Protein AF-A0A293MQ06-F1 (afdb_monomer_lite)

Foldseek 3Di:
DDWDDDFDPDCPPPDPVCCVPCVVPRHTDDDDDPDDDDDPDPPPPDQDWDWDDDDVDIDTDGDPPVCVVVPPPPPDDDDDD

Organism: Ornithodoros erraticus (NCBI:txid265619)

InterPro domains:
  IPR007084 BRICHOS domain [PS50869] (1-30)

Sequence (81 aa):
MRVVMPPILDFRGVGYYIARECASLPTYRLERMTSPIFKRSLGSKDPAVFVEFAGSKITEIDIMNIDDAVGATTHGWWIGV

pLDDT: mean 76.17, std 16.58, range [35.28, 94.25]

Structure (mmCIF, N/CA/C/O backbone):
data_AF-A0A293MQ06-F1
#
_entry.id   AF-A0A293MQ06-F1
#
loop_
_atom_site.group_PDB
_atom_site.id
_atom_site.type_symbol
_atom_site.label_atom_id
_atom_site.label_alt_id
_atom_site.label_comp_id
_atom_site.label_asym_id
_atom_site.label_entity_id
_atom_site.label_seq_id
_atom_site.pdbx_PDB_ins_code
_atom_site.Cartn_x
_atom_site.Cartn_y
_atom_site.Cartn_z
_atom_site.occupancy
_atom_site.B_iso_or_equiv
_atom_site.auth_seq_id
_atom_site.auth_comp_id
_atom_site.auth_asym_id
_atom_site.auth_atom_id
_atom_site.pdbx_PDB_model_num
ATOM 1 N N . MET A 1 1 ? -6.314 5.239 -2.791 1.00 84.38 1 MET A N 1
ATOM 2 C CA . MET A 1 1 ? -5.406 4.653 -3.803 1.00 84.38 1 MET A CA 1
ATOM 3 C C . MET A 1 1 ? -6.017 3.342 -4.242 1.00 84.38 1 MET A C 1
ATOM 5 O O . MET A 1 1 ? -6.548 2.646 -3.383 1.00 84.38 1 MET A O 1
ATOM 9 N N . ARG A 1 2 ? -5.984 3.027 -5.534 1.00 88.19 2 ARG A N 1
ATOM 10 C CA . ARG A 1 2 ? -6.481 1.755 -6.069 1.00 88.19 2 ARG A CA 1
ATOM 11 C C . ARG A 1 2 ? -5.328 0.978 -6.699 1.00 88.19 2 ARG A C 1
ATOM 13 O O . ARG A 1 2 ? -4.420 1.581 -7.263 1.00 88.19 2 ARG A O 1
ATOM 20 N N . VAL A 1 3 ? -5.365 -0.346 -6.571 1.00 92.19 3 VAL A N 1
ATOM 21 C CA . VAL A 1 3 ? -4.413 -1.258 -7.212 1.00 92.19 3 VAL A CA 1
ATOM 22 C C . VAL A 1 3 ? -4.807 -1.457 -8.673 1.00 92.19 3 VAL A C 1
ATOM 24 O O . VAL A 1 3 ? -5.962 -1.777 -8.963 1.00 92.19 3 VAL A O 1
ATOM 27 N N . VAL A 1 4 ? -3.845 -1.292 -9.577 1.00 92.94 4 VAL A N 1
ATOM 28 C CA . VAL A 1 4 ? -3.994 -1.606 -11.001 1.00 92.94 4 VAL A CA 1
ATOM 29 C C . VAL A 1 4 ? -3.516 -3.037 -11.235 1.00 92.94 4 VAL A C 1
ATOM 31 O O . VAL A 1 4 ? -2.404 -3.386 -10.844 1.00 92.94 4 VAL A O 1
ATOM 34 N N . MET A 1 5 ? -4.356 -3.855 -11.868 1.00 93.38 5 MET A N 1
ATOM 35 C CA . MET A 1 5 ? -4.008 -5.207 -12.315 1.00 93.38 5 MET A CA 1
ATOM 36 C C . MET A 1 5 ? -3.831 -5.217 -13.839 1.00 93.38 5 MET A C 1
ATOM 38 O O . MET A 1 5 ? -4.558 -4.483 -14.514 1.00 93.38 5 MET A O 1
ATOM 42 N N . PRO A 1 6 ? -2.934 -6.048 -14.404 1.00 92.88 6 PRO A N 1
ATOM 43 C CA . PRO A 1 6 ? -2.074 -7.061 -13.765 1.00 92.88 6 PRO A CA 1
ATOM 44 C C . PRO A 1 6 ? -0.836 -6.472 -13.050 1.00 92.88 6 PRO A C 1
ATOM 46 O O . PRO A 1 6 ? -0.596 -5.266 -13.156 1.00 92.88 6 PRO A O 1
ATOM 49 N N . PRO A 1 7 ? -0.049 -7.284 -12.310 1.00 93.50 7 PRO A N 1
ATOM 50 C CA . PRO A 1 7 ? 1.233 -6.829 -11.772 1.00 93.50 7 PRO A CA 1
ATOM 51 C C . PRO A 1 7 ? 2.170 -6.354 -12.890 1.00 93.50 7 PRO A C 1
ATOM 53 O O . PRO A 1 7 ? 2.110 -6.831 -14.027 1.00 93.50 7 PRO A O 1
ATOM 56 N N . ILE A 1 8 ? 3.046 -5.407 -12.561 1.00 92.50 8 ILE A N 1
ATOM 57 C CA . ILE A 1 8 ? 4.039 -4.901 -13.503 1.00 92.50 8 ILE A CA 1
ATOM 58 C C . ILE A 1 8 ? 5.126 -5.953 -13.724 1.00 92.50 8 ILE A C 1
ATOM 60 O O . ILE A 1 8 ? 5.602 -6.587 -12.786 1.00 92.50 8 ILE A O 1
ATOM 64 N N . LEU A 1 9 ? 5.516 -6.119 -14.984 1.00 90.12 9 LEU A N 1
ATOM 65 C CA . LEU A 1 9 ? 6.615 -7.000 -15.390 1.00 90.12 9 LEU A CA 1
ATOM 66 C C . LEU A 1 9 ? 7.883 -6.204 -15.717 1.00 90.12 9 LEU A C 1
ATOM 68 O O . LEU A 1 9 ? 8.988 -6.732 -15.658 1.00 90.12 9 LEU A O 1
ATOM 72 N N . ASP A 1 10 ? 7.718 -4.926 -16.060 1.00 89.50 10 ASP A N 1
ATOM 73 C CA . ASP A 1 10 ? 8.811 -4.026 -16.395 1.00 89.50 10 ASP A CA 1
ATOM 74 C C . ASP A 1 10 ? 9.144 -3.111 -15.214 1.00 89.50 10 ASP A C 1
ATOM 76 O O . ASP A 1 10 ? 8.366 -2.228 -14.843 1.00 89.50 10 ASP A O 1
ATOM 80 N N . PHE A 1 11 ? 10.333 -3.312 -14.650 1.00 89.81 11 PHE A N 1
ATOM 81 C CA . PHE A 1 11 ? 10.839 -2.547 -13.515 1.00 89.81 11 PHE A CA 1
ATOM 82 C C . PHE A 1 11 ? 11.694 -1.340 -13.927 1.00 89.81 11 PHE A C 1
ATOM 84 O O . PHE A 1 11 ? 12.145 -0.597 -13.059 1.00 89.81 11 PHE A O 1
ATOM 91 N N . ARG A 1 12 ? 11.889 -1.073 -15.228 1.00 86.69 12 ARG A N 1
ATOM 92 C CA . ARG A 1 12 ? 12.679 0.087 -15.698 1.00 86.69 12 ARG A CA 1
ATOM 93 C C . ARG A 1 12 ? 12.104 1.428 -15.239 1.00 86.69 12 ARG A C 1
ATOM 95 O O . ARG A 1 12 ? 12.839 2.400 -15.106 1.00 86.69 12 ARG A O 1
ATOM 102 N N . GLY A 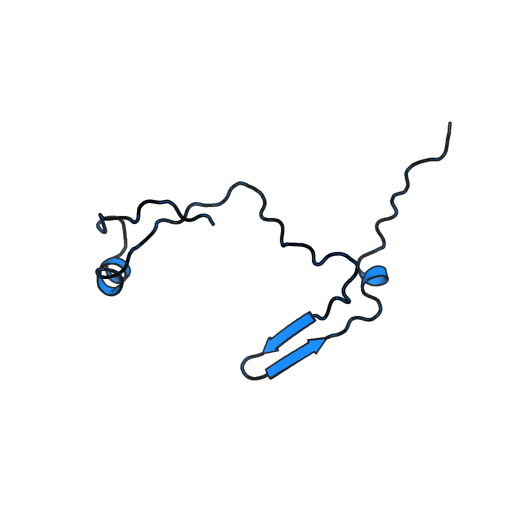1 13 ? 10.792 1.475 -15.005 1.00 85.75 13 GLY A N 1
ATOM 103 C CA . GLY A 1 13 ? 10.085 2.659 -14.518 1.00 85.75 13 GLY A CA 1
ATOM 104 C C . GLY A 1 13 ? 10.052 2.810 -12.995 1.00 85.75 13 GLY A C 1
ATOM 105 O O . GLY A 1 13 ? 9.512 3.806 -12.515 1.00 85.75 13 GLY A O 1
ATOM 106 N N . VAL A 1 14 ? 10.582 1.849 -12.231 1.00 86.12 14 VAL A N 1
ATOM 107 C CA . VAL A 1 14 ? 10.682 1.953 -10.770 1.00 86.12 14 VAL A CA 1
ATOM 108 C C . VAL A 1 14 ? 12.137 2.131 -10.346 1.00 86.12 14 VAL A C 1
ATOM 110 O O . VAL A 1 14 ? 13.064 1.688 -11.018 1.00 86.12 14 VAL A O 1
ATOM 113 N N . GLY A 1 15 ? 12.353 2.828 -9.230 1.00 90.50 15 GLY A N 1
ATOM 114 C CA . GLY A 1 15 ? 13.699 3.079 -8.720 1.00 90.50 15 GLY A CA 1
ATOM 115 C C . GLY A 1 15 ? 14.453 1.784 -8.402 1.00 90.50 15 GLY A C 1
ATOM 116 O O . GLY A 1 15 ? 13.850 0.778 -8.024 1.00 90.50 15 GLY A O 1
ATOM 117 N N . TYR A 1 16 ? 15.785 1.842 -8.496 1.00 91.62 16 TYR A N 1
ATOM 118 C CA . TYR A 1 16 ? 16.692 0.701 -8.313 1.00 91.62 16 TYR A CA 1
ATOM 119 C C . TYR A 1 16 ? 16.408 -0.128 -7.051 1.00 91.62 16 TYR A C 1
ATOM 121 O O . TYR A 1 16 ? 16.416 -1.353 -7.101 1.00 91.62 16 TYR A O 1
ATOM 129 N N . TYR A 1 17 ? 16.107 0.527 -5.929 1.00 93.44 17 TYR A N 1
ATOM 130 C CA . TYR A 1 17 ? 15.822 -0.154 -4.664 1.00 93.44 17 TYR A CA 1
ATOM 131 C C . TYR A 1 17 ? 14.580 -1.045 -4.735 1.00 93.44 17 TYR A C 1
ATOM 133 O O . TYR A 1 17 ? 14.638 -2.203 -4.336 1.00 93.44 17 TYR A O 1
ATOM 141 N N . ILE A 1 18 ? 13.488 -0.535 -5.312 1.00 89.81 18 ILE A N 1
ATOM 142 C CA . ILE A 1 18 ? 12.235 -1.286 -5.466 1.00 89.81 18 ILE A CA 1
ATOM 143 C C . ILE A 1 18 ? 12.448 -2.441 -6.440 1.00 89.81 18 ILE A C 1
ATOM 145 O O . ILE A 1 18 ? 12.047 -3.566 -6.160 1.00 89.81 18 ILE A O 1
ATOM 149 N N . ALA A 1 19 ? 13.129 -2.177 -7.559 1.00 91.81 19 ALA A N 1
ATOM 150 C CA . ALA A 1 19 ? 13.461 -3.217 -8.523 1.00 91.81 19 ALA A CA 1
ATOM 151 C C . ALA A 1 19 ? 14.290 -4.342 -7.885 1.00 91.81 19 ALA A C 1
ATOM 153 O O . ALA A 1 19 ? 14.038 -5.508 -8.162 1.00 91.81 19 ALA A O 1
ATOM 154 N N . ARG A 1 20 ? 15.251 -4.007 -7.012 1.00 92.75 20 ARG A N 1
ATOM 155 C CA . ARG A 1 20 ? 16.117 -4.987 -6.347 1.00 92.75 20 ARG A CA 1
ATOM 156 C C . ARG A 1 20 ? 15.382 -5.796 -5.281 1.00 92.75 20 ARG A C 1
ATOM 158 O O . ARG A 1 20 ? 15.523 -7.012 -5.245 1.00 92.75 20 ARG A O 1
ATOM 165 N N . GLU A 1 21 ? 14.645 -5.136 -4.395 1.00 93.81 21 GLU A N 1
ATOM 166 C CA . GLU A 1 21 ? 14.017 -5.799 -3.243 1.00 93.81 21 GLU A CA 1
ATOM 167 C C . GLU A 1 21 ? 12.734 -6.541 -3.613 1.00 93.81 21 GLU A C 1
ATOM 169 O O . GLU A 1 21 ? 12.424 -7.571 -3.018 1.00 93.81 21 GLU A O 1
ATOM 174 N N . CYS A 1 22 ? 12.005 -6.056 -4.618 1.00 90.00 22 CYS A N 1
ATOM 175 C CA . CYS A 1 22 ? 10.728 -6.630 -5.031 1.00 90.00 22 CYS A CA 1
ATOM 176 C C . CYS A 1 22 ? 10.825 -7.490 -6.301 1.00 90.00 22 CYS A C 1
ATOM 178 O O . CYS A 1 22 ? 9.790 -7.903 -6.813 1.00 90.00 22 CYS A O 1
ATOM 180 N N . ALA A 1 23 ? 12.030 -7.796 -6.803 1.00 87.69 23 ALA A N 1
ATOM 181 C CA . ALA A 1 23 ? 12.232 -8.575 -8.035 1.00 87.69 23 ALA A CA 1
ATOM 182 C C . ALA A 1 23 ? 11.507 -9.934 -8.037 1.00 87.69 2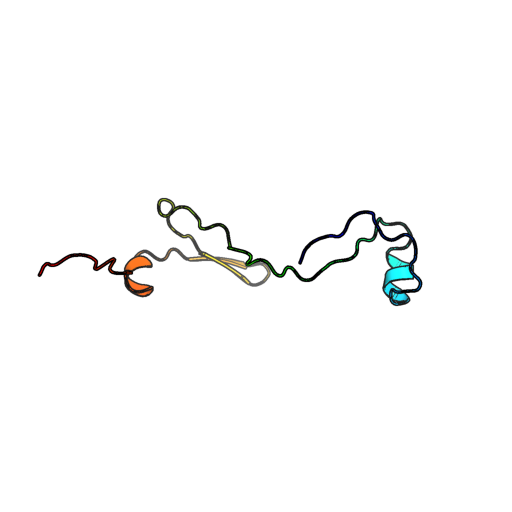3 ALA A C 1
ATOM 184 O O . ALA A 1 23 ? 11.061 -10.403 -9.081 1.00 87.69 23 ALA A O 1
ATOM 185 N N . SER A 1 24 ? 11.406 -10.575 -6.871 1.00 90.25 24 SER A N 1
ATOM 186 C CA . SER A 1 24 ? 10.769 -11.884 -6.688 1.00 90.25 24 SER A CA 1
ATOM 187 C C . SER A 1 24 ? 9.309 -11.803 -6.235 1.00 90.25 24 SER A C 1
ATOM 189 O O . SER A 1 24 ? 8.693 -12.837 -5.975 1.00 90.25 24 SER A O 1
ATOM 191 N N . LEU A 1 25 ? 8.746 -10.597 -6.120 1.00 92.38 25 LEU A N 1
ATOM 192 C CA . LEU A 1 25 ? 7.406 -10.365 -5.593 1.00 92.38 25 LEU A CA 1
ATOM 193 C C . LEU A 1 25 ? 6.501 -9.730 -6.658 1.00 92.38 25 LEU A C 1
ATOM 195 O O . LEU A 1 25 ? 6.942 -8.869 -7.425 1.00 92.38 25 LEU A O 1
ATOM 199 N N . PRO A 1 26 ? 5.208 -10.095 -6.697 1.00 91.94 26 PRO A N 1
ATOM 200 C CA . PRO A 1 26 ? 4.262 -9.455 -7.598 1.00 91.94 26 PRO A CA 1
ATOM 201 C C . PRO A 1 26 ? 4.106 -7.981 -7.206 1.00 91.94 26 PRO A C 1
ATOM 203 O O . PRO A 1 26 ? 3.538 -7.648 -6.166 1.00 91.94 26 PRO A O 1
ATOM 206 N N . THR A 1 27 ? 4.632 -7.094 -8.048 1.00 92.75 27 THR A N 1
ATOM 207 C CA . THR A 1 27 ? 4.607 -5.647 -7.822 1.00 92.75 27 THR A CA 1
ATOM 208 C C . THR A 1 27 ? 3.443 -5.036 -8.588 1.00 92.75 27 THR A C 1
ATOM 210 O O . THR A 1 27 ? 3.259 -5.312 -9.769 1.00 92.75 27 THR A O 1
ATOM 213 N N . TYR A 1 28 ? 2.653 -4.186 -7.937 1.00 94.25 28 TYR A N 1
ATOM 214 C CA . TYR A 1 28 ? 1.480 -3.563 -8.549 1.00 94.25 28 TYR A CA 1
ATOM 215 C C . TYR A 1 28 ? 1.602 -2.047 -8.555 1.00 94.25 28 TYR A C 1
ATOM 217 O O . TYR A 1 28 ? 2.112 -1.440 -7.611 1.00 94.25 28 TYR A O 1
ATOM 225 N N . ARG A 1 29 ? 1.080 -1.420 -9.609 1.00 90.69 29 ARG A N 1
ATOM 226 C CA . ARG A 1 29 ? 0.997 0.037 -9.680 1.00 90.69 29 ARG A CA 1
ATOM 227 C C . ARG A 1 29 ? -0.220 0.521 -8.896 1.00 90.69 29 ARG A C 1
ATOM 229 O O . ARG A 1 29 ? -1.293 -0.076 -8.966 1.00 90.69 29 ARG A O 1
ATOM 236 N N . LEU A 1 30 ? -0.052 1.626 -8.178 1.00 92.44 30 LEU A N 1
ATOM 237 C CA . LEU A 1 30 ? -1.152 2.309 -7.511 1.00 92.44 30 LEU A CA 1
ATOM 238 C C . LEU A 1 30 ? -1.575 3.535 -8.314 1.00 92.44 30 LEU A C 1
ATOM 240 O O . LEU A 1 30 ? -0.734 4.316 -8.763 1.00 92.44 30 LEU A O 1
ATOM 244 N N . GLU A 1 31 ? -2.880 3.726 -8.446 1.00 92.06 31 GLU A N 1
ATOM 245 C CA . GLU A 1 31 ? -3.467 4.933 -9.016 1.00 92.06 31 GLU A CA 1
ATOM 246 C C . GLU A 1 31 ? -4.199 5.747 -7.948 1.00 92.06 31 GLU A C 1
ATOM 248 O O . GLU A 1 31 ? -4.747 5.221 -6.963 1.00 92.06 31 GLU A O 1
ATOM 253 N N . ARG A 1 32 ? -4.195 7.069 -8.140 1.00 88.38 32 ARG A N 1
ATOM 254 C CA . ARG A 1 32 ? -4.944 7.977 -7.279 1.00 88.38 32 ARG A CA 1
ATOM 255 C C . ARG A 1 32 ? -6.427 7.695 -7.469 1.00 88.38 32 ARG A C 1
ATOM 257 O O . ARG A 1 32 ? -6.952 7.768 -8.571 1.00 88.38 32 ARG A O 1
ATOM 264 N N . MET A 1 33 ? -7.099 7.406 -6.363 1.00 82.75 33 MET A N 1
ATOM 265 C CA . MET A 1 33 ? -8.542 7.218 -6.370 1.00 82.75 33 MET A CA 1
ATOM 266 C C . MET A 1 33 ? -9.199 8.596 -6.451 1.00 82.75 33 MET A C 1
ATOM 268 O O . MET A 1 33 ? -8.945 9.444 -5.596 1.00 82.75 33 MET A O 1
ATOM 272 N N . THR A 1 34 ? -9.968 8.834 -7.511 1.00 84.50 34 THR A N 1
ATOM 273 C CA . THR A 1 34 ? -10.700 10.091 -7.741 1.00 84.50 34 THR A CA 1
ATOM 274 C C . THR A 1 34 ? -12.091 10.065 -7.123 1.00 84.50 34 THR A C 1
ATOM 276 O O . THR A 1 34 ? -12.634 11.114 -6.790 1.00 84.50 34 THR A O 1
ATOM 279 N N . SER A 1 35 ? -12.654 8.874 -6.920 1.00 80.81 35 SER A N 1
ATOM 280 C CA . SER A 1 35 ? -13.895 8.697 -6.175 1.00 80.81 35 SER A CA 1
ATOM 281 C C . SER A 1 35 ? -13.668 8.953 -4.680 1.00 80.81 35 SER A C 1
ATOM 283 O O . SER A 1 35 ? -12.670 8.464 -4.133 1.00 80.81 35 SER A O 1
ATOM 285 N N . PRO A 1 36 ? -14.590 9.649 -3.995 1.00 75.56 36 PRO A N 1
ATOM 286 C CA . PRO A 1 36 ? -14.506 9.849 -2.556 1.00 75.56 36 PRO A CA 1
ATOM 287 C C . PRO A 1 36 ? -14.514 8.498 -1.835 1.00 75.56 36 PRO A C 1
ATOM 289 O O . PRO A 1 36 ? -15.363 7.641 -2.080 1.00 75.56 36 PRO A O 1
ATOM 292 N N . ILE A 1 37 ? -13.534 8.302 -0.955 1.00 69.12 37 ILE A N 1
ATOM 293 C CA . ILE A 1 37 ? -13.482 7.148 -0.061 1.00 69.12 37 ILE A CA 1
ATOM 294 C C . ILE A 1 37 ? -14.245 7.547 1.194 1.00 69.12 37 ILE A C 1
ATOM 296 O O . ILE A 1 37 ? -13.761 8.353 1.988 1.00 69.12 37 ILE A O 1
ATOM 300 N N . PHE A 1 38 ? -15.433 6.984 1.379 1.00 70.56 38 PHE A N 1
ATOM 301 C CA . PHE A 1 38 ? -16.143 7.106 2.643 1.00 70.56 38 PHE A CA 1
ATOM 302 C C . PHE A 1 38 ? -15.554 6.093 3.620 1.00 70.56 38 PHE A C 1
ATOM 304 O O . PHE A 1 38 ? -15.491 4.895 3.329 1.00 70.56 38 PHE A O 1
ATOM 311 N N . LYS A 1 39 ? -15.100 6.566 4.786 1.00 70.81 39 LYS A N 1
ATOM 312 C CA . LYS A 1 39 ? -14.872 5.657 5.911 1.00 70.81 39 LYS A CA 1
ATOM 313 C C . LYS A 1 39 ? -16.210 4.977 6.187 1.00 70.81 39 LYS A C 1
ATOM 315 O O . LYS A 1 39 ? -17.229 5.660 6.239 1.00 70.81 39 LYS A O 1
ATOM 320 N N . ARG A 1 40 ? -16.216 3.648 6.315 1.00 69.44 40 ARG A N 1
ATOM 321 C CA . ARG A 1 40 ? -17.422 2.919 6.724 1.00 69.44 40 ARG A CA 1
ATOM 322 C C . ARG A 1 40 ? -17.872 3.535 8.047 1.00 69.44 40 ARG A C 1
ATOM 324 O O . ARG A 1 40 ? -17.113 3.470 9.012 1.00 69.44 40 ARG A O 1
ATOM 331 N N . SER A 1 41 ? -19.028 4.193 8.065 1.00 64.25 41 SER A N 1
ATOM 332 C CA . SER A 1 41 ? -19.640 4.603 9.320 1.00 64.25 41 SER A CA 1
ATOM 333 C C . SER A 1 41 ? -19.934 3.324 10.092 1.00 64.25 41 SER A C 1
ATOM 335 O O . SER A 1 41 ? -20.527 2.386 9.555 1.00 64.25 41 SER A O 1
ATOM 337 N N . LEU A 1 42 ? -19.469 3.262 11.338 1.00 58.44 42 LEU A N 1
ATOM 338 C CA . LEU A 1 42 ? -20.087 2.359 12.295 1.00 58.44 42 LEU A CA 1
ATOM 339 C C . LEU A 1 42 ? -21.554 2.794 12.337 1.00 58.44 42 LEU A C 1
ATOM 341 O O . LEU A 1 42 ? -21.836 3.992 12.428 1.00 58.44 42 LEU A O 1
ATOM 345 N N . GLY A 1 43 ? -22.480 1.861 12.113 1.00 56.03 43 GLY A N 1
ATOM 346 C CA . GLY A 1 43 ? -23.898 2.175 12.240 1.00 56.03 43 GLY A CA 1
ATOM 347 C C . GLY A 1 43 ? -24.117 2.838 13.598 1.00 56.03 43 GLY A C 1
ATOM 348 O O . GLY A 1 43 ? -23.485 2.438 14.571 1.00 56.03 43 GLY A O 1
ATOM 349 N N . SER A 1 44 ? -24.985 3.845 13.665 1.00 57.19 44 SER A N 1
ATOM 350 C CA . SER A 1 44 ? -25.275 4.678 14.847 1.00 57.19 44 SER A CA 1
ATOM 351 C C . SER A 1 44 ? -25.861 3.926 16.057 1.00 57.19 44 SER A C 1
ATOM 353 O O . SER A 1 44 ? -26.537 4.513 16.893 1.00 57.19 44 SER A O 1
ATOM 355 N N . LYS A 1 45 ? -25.671 2.608 16.127 1.00 57.09 45 LYS A N 1
ATOM 356 C CA . LYS A 1 45 ? -26.177 1.726 17.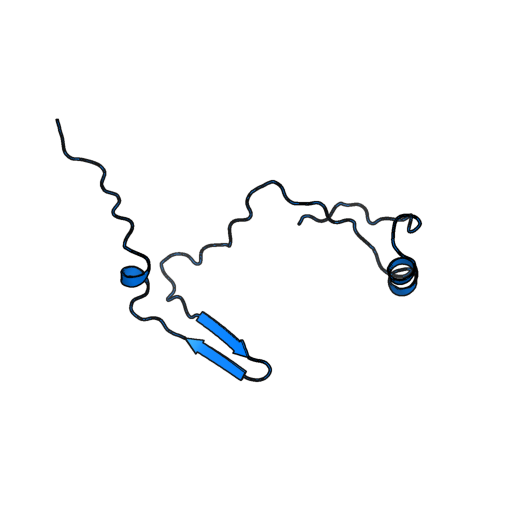174 1.00 57.09 45 LYS A CA 1
ATOM 357 C C . LYS A 1 45 ? -25.084 1.195 18.095 1.00 57.09 45 LYS A C 1
ATOM 359 O O . LYS A 1 45 ? -25.428 0.760 19.187 1.00 57.09 45 LYS A O 1
ATOM 364 N N . ASP A 1 46 ? -23.817 1.254 17.688 1.00 59.19 46 ASP A N 1
ATOM 365 C CA . ASP A 1 46 ? -22.713 0.795 18.527 1.00 59.19 46 ASP A CA 1
ATOM 366 C C . ASP A 1 46 ? -22.048 2.004 19.206 1.00 59.19 46 ASP A C 1
ATOM 368 O O . ASP A 1 46 ? -21.727 2.976 18.512 1.00 59.19 46 ASP A O 1
ATOM 372 N N . PRO A 1 47 ? -21.843 1.986 20.538 1.00 61.31 47 PRO A N 1
ATOM 373 C CA . PRO A 1 47 ? -21.127 3.053 21.227 1.00 61.31 47 PRO A CA 1
ATOM 374 C C . PRO A 1 47 ? -19.728 3.191 20.617 1.00 61.31 47 PRO A C 1
ATOM 376 O O . PRO A 1 47 ? -18.986 2.213 20.489 1.00 61.31 47 PRO A O 1
ATOM 379 N N . ALA A 1 48 ? -19.388 4.403 20.179 1.00 65.69 48 ALA A N 1
ATOM 380 C CA . ALA A 1 48 ? -18.116 4.683 19.532 1.00 65.69 48 ALA A CA 1
ATOM 381 C C . ALA A 1 48 ? -16.984 4.637 20.571 1.00 65.69 48 ALA A C 1
ATOM 383 O O . ALA A 1 48 ? -16.654 5.647 21.188 1.00 65.69 48 ALA A O 1
ATOM 384 N N . VAL A 1 49 ? -16.386 3.459 20.761 1.00 70.12 49 VAL A N 1
ATOM 385 C CA . VAL A 1 49 ? -15.155 3.306 21.544 1.00 70.12 49 VAL A CA 1
ATOM 386 C C . VAL A 1 49 ? -13.979 3.721 20.667 1.00 70.12 49 VAL A C 1
ATOM 388 O O . VAL A 1 49 ? -13.694 3.102 19.635 1.00 70.12 49 VAL A O 1
ATOM 391 N N . PHE A 1 50 ? -13.299 4.792 21.060 1.00 76.69 50 PHE A N 1
ATOM 392 C CA . PHE A 1 50 ? -12.103 5.272 20.382 1.00 76.69 50 PHE A CA 1
ATOM 393 C C . PHE A 1 50 ? -10.879 4.614 20.996 1.0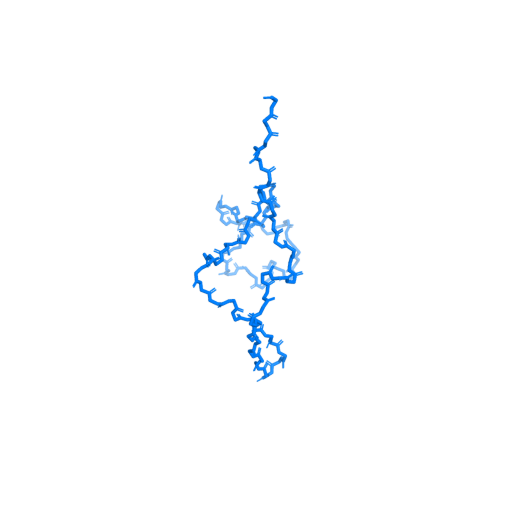0 76.69 50 PHE A C 1
ATOM 395 O O . PHE A 1 50 ? -10.789 4.459 22.208 1.00 76.69 50 PHE A O 1
ATOM 402 N N . VAL A 1 51 ? -9.918 4.240 20.160 1.00 80.12 51 VAL A N 1
ATOM 403 C CA . VAL A 1 51 ? -8.687 3.606 20.628 1.00 80.12 51 VAL A CA 1
ATOM 404 C C . VAL A 1 51 ? -7.499 4.424 20.159 1.00 80.12 51 VAL A C 1
ATOM 406 O O . VAL A 1 51 ? -7.312 4.637 18.958 1.00 80.12 51 VAL A O 1
ATOM 409 N N . GLU A 1 52 ? -6.691 4.878 21.110 1.00 80.25 52 GLU A N 1
ATOM 410 C CA . GLU A 1 52 ? -5.403 5.506 20.856 1.00 80.25 52 GLU A CA 1
ATOM 411 C C . GLU A 1 52 ? -4.289 4.469 21.013 1.00 80.25 52 GLU A C 1
ATOM 413 O O . GLU A 1 52 ? -4.172 3.794 22.0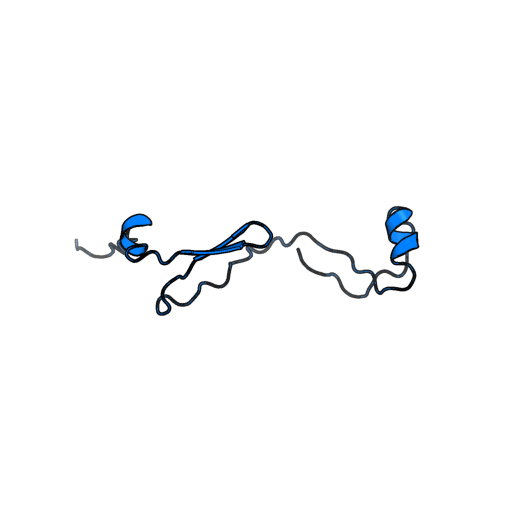38 1.00 80.25 52 GLU A O 1
ATOM 418 N N . PHE A 1 53 ? -3.440 4.368 19.991 1.00 83.12 53 PHE A N 1
ATOM 419 C CA . PHE A 1 53 ? -2.236 3.548 20.029 1.00 83.12 53 PHE A CA 1
ATOM 420 C C . PHE A 1 53 ? -1.010 4.437 20.243 1.00 83.12 53 PHE A C 1
ATOM 422 O O . PHE A 1 53 ? -0.609 5.179 19.345 1.00 83.12 53 PHE A O 1
ATOM 429 N N . ALA A 1 54 ? -0.379 4.312 21.412 1.00 80.69 54 ALA A N 1
ATOM 430 C CA . ALA A 1 54 ? 0.852 5.009 21.778 1.00 80.69 54 ALA A CA 1
ATOM 431 C C . ALA A 1 54 ? 1.973 3.987 22.039 1.00 80.69 54 ALA A C 1
ATOM 433 O O . ALA A 1 54 ? 2.358 3.699 23.177 1.00 80.69 54 ALA A O 1
ATOM 434 N N . GLY A 1 55 ? 2.488 3.399 20.955 1.00 81.56 55 GLY A N 1
ATOM 435 C CA . GLY A 1 55 ? 3.546 2.389 21.010 1.00 81.56 55 GLY A CA 1
ATOM 436 C C . GLY A 1 55 ? 3.055 1.073 21.617 1.00 81.56 55 GLY A C 1
ATOM 437 O O . GLY A 1 55 ? 2.230 0.391 21.020 1.00 81.56 55 GLY A O 1
ATOM 438 N N . SER A 1 56 ? 3.570 0.707 22.795 1.00 80.00 56 SER A N 1
ATOM 439 C CA . SER A 1 56 ? 3.154 -0.500 23.530 1.00 80.00 56 SER A CA 1
ATOM 440 C C . SER A 1 56 ? 1.895 -0.307 24.379 1.00 80.00 56 SER A C 1
ATOM 442 O O . SER A 1 56 ? 1.430 -1.262 25.000 1.00 80.00 56 SER A O 1
ATOM 444 N N . LYS A 1 57 ? 1.360 0.917 24.442 1.00 77.00 57 LYS A N 1
ATOM 445 C CA . LYS A 1 57 ? 0.164 1.244 25.219 1.00 77.00 57 LYS A CA 1
ATOM 446 C C . LYS A 1 57 ? -1.029 1.447 24.296 1.00 77.00 57 LYS A C 1
ATOM 448 O O . LYS A 1 57 ? -0.917 2.107 23.263 1.00 77.00 57 LYS A O 1
ATOM 453 N N . ILE A 1 58 ? -2.155 0.887 24.716 1.00 83.38 58 ILE A N 1
ATOM 454 C CA . ILE A 1 58 ? -3.455 1.026 24.070 1.00 83.38 58 ILE A CA 1
ATOM 455 C C . ILE A 1 58 ? -4.364 1.704 25.091 1.00 83.38 58 ILE A C 1
ATOM 457 O O . ILE A 1 58 ? -4.530 1.182 26.194 1.00 83.38 58 ILE A O 1
ATOM 461 N N . THR A 1 59 ? -4.898 2.870 24.741 1.00 83.69 59 THR A N 1
ATOM 462 C CA . THR A 1 59 ? -5.859 3.603 25.571 1.00 83.69 59 THR A CA 1
ATOM 463 C C . THR A 1 59 ? -7.216 3.541 24.891 1.00 83.69 59 THR A C 1
ATOM 465 O O . THR A 1 59 ? -7.353 3.972 23.747 1.00 83.69 59 THR A O 1
ATOM 468 N N . GLU A 1 60 ? -8.214 3.012 25.589 1.00 82.62 60 GLU A N 1
ATOM 469 C CA . GLU A 1 60 ? -9.606 3.010 25.141 1.00 82.62 60 GLU A CA 1
ATOM 470 C C . GLU A 1 60 ? -10.328 4.214 25.751 1.00 82.62 60 GLU A C 1
ATOM 472 O O . GLU A 1 60 ? -10.231 4.472 26.952 1.00 82.62 60 GLU A O 1
ATOM 477 N N . ILE A 1 61 ? -11.015 4.979 24.911 1.00 82.31 61 ILE A N 1
ATOM 478 C CA . ILE A 1 61 ? -11.731 6.198 25.270 1.00 82.31 61 ILE A CA 1
ATOM 479 C C . ILE A 1 61 ? -13.199 5.978 24.920 1.00 82.31 61 ILE A C 1
ATOM 481 O O . ILE A 1 61 ? -13.558 5.855 23.748 1.00 82.31 61 ILE A O 1
ATOM 485 N N . ASP A 1 62 ? -14.036 5.960 25.950 1.00 80.50 62 ASP A N 1
ATOM 486 C CA . ASP A 1 62 ? -15.488 5.943 25.817 1.00 80.50 62 ASP A CA 1
ATOM 487 C C . ASP A 1 62 ? -16.031 7.364 26.009 1.00 80.50 62 ASP A C 1
ATOM 489 O O . ASP A 1 62 ? -15.879 7.973 27.072 1.00 80.50 62 ASP A O 1
ATOM 493 N N . ILE A 1 63 ? -16.614 7.926 24.949 1.00 76.69 63 ILE A N 1
ATOM 494 C CA . ILE A 1 63 ? -17.174 9.278 24.963 1.00 76.69 63 ILE A CA 1
ATOM 495 C C . ILE A 1 63 ? -18.684 9.156 25.144 1.00 76.69 63 ILE A C 1
ATOM 497 O O . ILE A 1 63 ? -19.432 9.040 24.177 1.00 76.69 63 ILE A O 1
ATOM 501 N N . MET A 1 64 ? -19.131 9.256 26.396 1.00 76.56 64 MET A N 1
ATOM 502 C CA . MET A 1 64 ? -20.541 9.093 26.775 1.00 76.56 64 MET A CA 1
ATOM 503 C C . MET A 1 64 ? -21.500 10.133 26.167 1.00 76.56 64 MET A C 1
ATOM 505 O O . MET A 1 64 ? -22.710 9.958 26.262 1.00 76.56 64 MET A O 1
ATOM 509 N N . ASN A 1 65 ? -20.988 11.222 25.580 1.00 73.94 65 ASN A N 1
ATOM 510 C CA . ASN A 1 65 ? -21.810 12.300 25.029 1.00 73.94 65 ASN A CA 1
ATOM 511 C C . ASN A 1 65 ? -21.265 12.867 23.709 1.00 73.94 65 ASN A C 1
ATOM 513 O O . ASN A 1 65 ? -21.101 14.077 23.536 1.00 73.94 65 ASN A O 1
ATOM 517 N N . ILE A 1 66 ? -20.890 11.976 22.791 1.00 72.81 66 ILE A N 1
ATOM 518 C CA . ILE A 1 66 ? -20.339 12.398 21.503 1.00 72.81 66 ILE A CA 1
ATOM 519 C C . ILE A 1 66 ? -21.369 13.156 20.657 1.00 72.81 66 ILE A C 1
ATOM 521 O O . ILE A 1 66 ? -21.008 14.141 20.020 1.00 72.81 66 ILE A O 1
ATOM 525 N N . ASP A 1 67 ? -22.642 12.762 20.703 1.00 72.38 67 ASP A N 1
ATOM 526 C CA . ASP A 1 67 ? -23.703 13.349 19.876 1.00 72.38 67 ASP A CA 1
ATOM 527 C C . ASP A 1 67 ? -23.939 14.840 20.176 1.00 72.38 67 ASP A C 1
ATOM 529 O O . ASP A 1 67 ? -24.144 15.631 19.251 1.00 72.38 67 ASP A O 1
ATOM 533 N N . ASP A 1 68 ? -23.810 15.256 21.440 1.00 74.75 68 ASP A N 1
ATOM 534 C CA . ASP A 1 68 ? -23.918 16.667 21.826 1.00 74.75 68 ASP A CA 1
ATOM 535 C C . ASP A 1 68 ? -22.698 17.487 21.369 1.00 74.75 68 ASP A C 1
ATOM 537 O O . ASP A 1 68 ? -22.817 18.673 21.053 1.00 74.75 68 ASP A O 1
ATOM 541 N N . ALA A 1 69 ? -21.516 16.865 21.302 1.00 67.88 69 ALA A N 1
ATOM 542 C CA . ALA A 1 69 ? -20.262 17.538 20.967 1.00 67.88 69 ALA A CA 1
ATOM 543 C C . ALA A 1 69 ? -20.090 17.802 19.461 1.00 67.88 69 ALA A C 1
ATOM 545 O O . ALA A 1 69 ? -19.481 18.807 19.087 1.00 67.88 69 ALA A O 1
ATOM 546 N N . VAL A 1 70 ? -20.614 16.931 18.585 1.00 67.56 70 VAL A N 1
ATOM 547 C CA . VAL A 1 70 ? -20.500 17.111 17.117 1.00 67.56 70 VAL A CA 1
ATOM 548 C C . VAL A 1 70 ? -21.553 18.086 16.564 1.00 67.56 70 VAL A C 1
ATOM 550 O O . VAL A 1 70 ? -21.538 18.407 15.378 1.00 67.56 70 VAL A O 1
ATOM 553 N N . GLY A 1 71 ? -22.429 18.615 17.424 1.00 53.94 71 GLY A N 1
ATOM 554 C CA . GLY A 1 71 ? -23.552 19.451 17.026 1.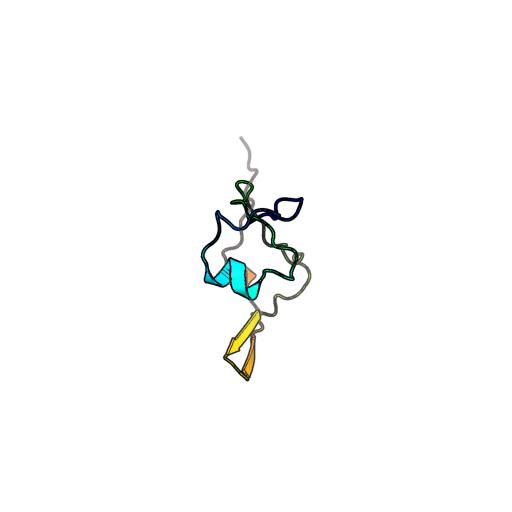00 53.94 71 GLY A CA 1
ATOM 555 C C . GLY A 1 71 ? -24.599 18.598 16.320 1.00 53.94 71 GLY A C 1
ATOM 556 O O . GLY A 1 71 ? -24.455 18.263 15.144 1.00 53.94 71 GLY A O 1
ATOM 557 N N . ALA A 1 72 ? -25.662 18.246 17.045 1.00 52.12 72 ALA A N 1
ATOM 558 C CA . ALA A 1 72 ? -26.818 17.559 16.490 1.00 52.12 72 ALA A CA 1
ATOM 559 C C . ALA A 1 72 ? -27.221 18.211 15.159 1.00 52.12 72 ALA A C 1
ATOM 561 O O . ALA A 1 72 ? -27.582 19.390 15.107 1.00 52.12 72 ALA A O 1
ATOM 562 N N . THR A 1 73 ? -27.122 17.455 14.065 1.00 48.72 73 THR A N 1
ATOM 563 C CA . THR A 1 73 ? -27.579 17.905 12.753 1.00 48.72 73 THR A CA 1
ATOM 564 C C . THR A 1 73 ? -29.097 17.960 12.834 1.00 48.72 73 THR A C 1
ATOM 566 O O . THR A 1 73 ? -29.792 16.959 12.667 1.00 48.72 73 THR A O 1
ATOM 569 N N . THR A 1 74 ? -29.625 19.129 13.180 1.00 47.06 74 THR A N 1
ATOM 570 C CA . THR A 1 74 ? -31.054 19.394 13.150 1.00 47.06 74 THR A CA 1
ATOM 571 C C . THR A 1 74 ? -31.504 19.259 11.699 1.00 47.06 74 THR A C 1
ATOM 573 O O . THR A 1 74 ? -31.290 20.133 10.861 1.00 47.06 74 THR A O 1
ATOM 576 N N . HIS A 1 75 ? -32.128 18.127 11.375 1.00 42.56 75 HIS A N 1
ATOM 577 C CA . HIS A 1 75 ? -32.939 17.980 10.172 1.00 42.56 75 HIS A CA 1
ATOM 578 C C . HIS A 1 75 ? -34.181 18.876 10.313 1.00 42.56 75 HIS A C 1
ATOM 580 O O . HIS A 1 75 ? -35.284 18.412 10.579 1.00 42.56 75 HIS A O 1
ATOM 586 N N . GLY A 1 76 ? -33.987 20.189 10.184 1.00 38.28 76 GLY A N 1
ATOM 587 C CA . GLY A 1 76 ? -35.048 21.183 10.128 1.00 38.28 76 GLY A CA 1
ATOM 588 C C . GLY A 1 76 ? -35.580 21.301 8.708 1.00 38.28 76 GLY A C 1
ATOM 589 O O . GLY A 1 76 ? -35.164 22.184 7.965 1.00 38.28 76 GLY A O 1
ATOM 590 N N . TRP A 1 77 ? -36.494 20.411 8.327 1.00 36.03 77 TRP A N 1
ATOM 591 C CA . TRP A 1 77 ? -37.429 20.652 7.229 1.00 36.03 77 TRP A CA 1
ATOM 592 C C . TRP A 1 77 ? -38.852 20.612 7.798 1.00 36.03 77 TRP A C 1
ATOM 594 O O . TRP A 1 77 ? -39.177 19.685 8.535 1.00 36.03 77 TRP A O 1
ATOM 604 N N . TRP A 1 78 ? -39.666 21.591 7.380 1.00 35.28 78 TRP A N 1
ATOM 605 C CA . TRP A 1 78 ? -41.128 21.743 7.534 1.00 35.28 78 TRP A CA 1
ATOM 606 C C . TRP A 1 78 ? -41.673 22.592 8.693 1.00 35.28 78 TRP A C 1
ATOM 608 O O . TRP A 1 78 ? -42.074 22.061 9.719 1.00 35.28 78 TRP A O 1
ATOM 618 N N . ILE A 1 79 ? -41.844 23.896 8.429 1.00 41.47 79 ILE A N 1
ATOM 619 C CA . ILE A 1 79 ? -43.094 24.658 8.662 1.00 41.47 79 ILE A CA 1
ATOM 620 C C . ILE A 1 79 ? -43.134 25.680 7.503 1.00 41.47 79 ILE A C 1
ATOM 622 O O . ILE A 1 79 ? -42.218 26.482 7.377 1.00 41.47 79 ILE A O 1
ATOM 626 N N . GLY A 1 80 ? -43.958 25.527 6.465 1.00 41.69 80 GLY A N 1
ATOM 627 C CA . GLY A 1 80 ? -45.403 25.751 6.498 1.00 41.69 80 GLY A CA 1
ATOM 628 C C . GLY A 1 80 ? -45.672 27.196 6.058 1.00 41.69 80 GLY A C 1
ATOM 629 O O . GLY A 1 80 ? -45.605 28.095 6.889 1.00 41.69 80 GLY A O 1
ATOM 630 N N . VAL A 1 81 ? -45.881 27.393 4.748 1.00 40.53 81 VAL A N 1
ATOM 631 C CA . VAL A 1 81 ? -46.555 28.583 4.188 1.00 40.53 81 VAL A CA 1
ATOM 632 C C . VAL A 1 81 ? -48.014 28.555 4.620 1.00 40.53 81 VAL A C 1
ATOM 634 O O . VAL A 1 81 ? -48.575 27.434 4.618 1.00 40.53 81 VAL A O 1
#

Secondary structure (DSSP, 8-state):
-EEESSPP---TTS-HHHHHHSTTS---EEE---S-----PPPTTS--EEEEEETTEEEEEE-TTHHHHS-----------

Radius of gyration: 23.02 Å; chains: 1; bounding box: 63×40×43 Å